Protein AF-A0A3D9XD14-F1 (afdb_monomer)

Structure (mmCIF, N/CA/C/O backbone):
data_AF-A0A3D9XD14-F1
#
_entry.id   AF-A0A3D9XD14-F1
#
loop_
_atom_site.group_PDB
_atom_site.id
_atom_site.type_symbol
_atom_site.label_atom_id
_atom_site.label_alt_id
_atom_site.label_comp_id
_atom_site.label_asym_id
_atom_site.label_entity_id
_atom_site.label_seq_id
_atom_site.pdbx_PDB_ins_code
_atom_site.Cartn_x
_atom_site.Cartn_y
_atom_site.Cartn_z
_atom_site.occupancy
_atom_site.B_iso_or_equiv
_atom_site.auth_seq_id
_atom_site.auth_comp_id
_atom_site.auth_asym_id
_atom_site.auth_atom_id
_atom_site.pdbx_PDB_model_num
ATOM 1 N N . MET A 1 1 ? 7.048 -16.023 9.102 1.00 51.94 1 MET A N 1
ATOM 2 C CA . MET A 1 1 ? 7.262 -14.561 9.113 1.00 51.94 1 MET A CA 1
ATOM 3 C C . MET A 1 1 ? 6.234 -13.958 10.048 1.00 51.94 1 MET A C 1
ATOM 5 O O . MET A 1 1 ? 5.118 -14.462 10.063 1.00 51.94 1 MET A O 1
ATOM 9 N N . ASN A 1 2 ? 6.624 -12.975 10.861 1.00 70.44 2 ASN A N 1
ATOM 10 C CA . ASN A 1 2 ? 5.691 -12.268 11.739 1.00 70.44 2 ASN A CA 1
ATOM 11 C C . ASN A 1 2 ? 4.720 -11.458 10.871 1.00 70.44 2 ASN A C 1
ATOM 13 O O . ASN A 1 2 ? 5.140 -10.863 9.884 1.00 70.44 2 ASN A O 1
ATOM 17 N N . HIS A 1 3 ? 3.430 -11.505 11.194 1.00 84.62 3 HIS A N 1
ATOM 18 C CA . HIS A 1 3 ? 2.440 -10.619 10.589 1.00 84.62 3 HIS A CA 1
ATOM 19 C C . HIS A 1 3 ? 2.526 -9.255 11.281 1.00 84.62 3 HIS A C 1
ATOM 21 O O . HIS A 1 3 ? 2.692 -9.246 12.505 1.00 84.62 3 HIS A O 1
ATOM 27 N N . PRO A 1 4 ? 2.399 -8.134 10.551 1.00 92.25 4 PRO A N 1
ATOM 28 C CA . PRO A 1 4 ? 2.374 -6.827 11.182 1.00 92.25 4 PRO A CA 1
ATOM 29 C C . PRO A 1 4 ? 1.186 -6.754 12.144 1.00 92.25 4 PRO A C 1
ATOM 31 O O . PRO A 1 4 ? 0.091 -7.246 11.857 1.00 92.25 4 PRO A O 1
ATOM 34 N N . THR A 1 5 ? 1.425 -6.154 13.301 1.00 91.56 5 THR A N 1
ATOM 35 C CA . THR A 1 5 ? 0.446 -5.958 14.379 1.00 91.56 5 THR A CA 1
ATOM 36 C C . THR A 1 5 ? 0.183 -4.484 14.665 1.00 91.56 5 THR A C 1
ATOM 38 O O . THR A 1 5 ? -0.745 -4.149 15.398 1.00 91.56 5 THR A O 1
ATOM 41 N N . THR A 1 6 ? 0.985 -3.595 14.075 1.00 94.06 6 THR A N 1
ATOM 42 C CA . THR A 1 6 ? 0.844 -2.142 14.175 1.00 94.06 6 THR A CA 1
ATOM 43 C C . THR A 1 6 ? 0.906 -1.492 12.796 1.00 94.06 6 THR A C 1
ATOM 45 O O . THR A 1 6 ? 1.548 -2.009 11.881 1.00 94.06 6 THR A O 1
ATOM 48 N N . VAL A 1 7 ? 0.301 -0.308 12.649 1.00 94.81 7 VAL A N 1
ATOM 49 C CA . VAL A 1 7 ? 0.352 0.476 11.398 1.00 94.81 7 VAL A CA 1
ATOM 50 C C . VAL A 1 7 ? 1.798 0.771 10.979 1.00 94.81 7 VAL A C 1
ATOM 52 O O . VAL A 1 7 ? 2.115 0.732 9.796 1.00 94.81 7 VAL A O 1
ATOM 55 N N . THR A 1 8 ? 2.703 1.007 11.932 1.00 95.50 8 THR A N 1
ATOM 56 C CA . THR A 1 8 ? 4.130 1.228 11.647 1.00 95.50 8 THR A CA 1
ATOM 57 C C . THR A 1 8 ? 4.784 0.008 11.003 1.00 95.50 8 THR A C 1
ATOM 59 O O . THR A 1 8 ? 5.505 0.155 10.018 1.00 95.50 8 THR A O 1
ATOM 62 N N . GLU A 1 9 ? 4.514 -1.191 11.526 1.00 95.81 9 GLU A N 1
ATOM 63 C CA . GLU A 1 9 ? 5.011 -2.445 10.944 1.00 95.81 9 GLU A CA 1
ATOM 64 C C . GLU A 1 9 ? 4.428 -2.664 9.546 1.00 95.81 9 GLU A C 1
ATOM 66 O O . GLU A 1 9 ? 5.175 -2.956 8.618 1.00 95.81 9 GLU A O 1
ATOM 71 N N . LEU A 1 10 ? 3.124 -2.424 9.365 1.00 96.75 10 LEU A N 1
ATOM 72 C CA . LEU A 1 10 ? 2.475 -2.498 8.054 1.00 96.75 10 LEU A CA 1
ATOM 73 C C . LEU A 1 10 ? 3.131 -1.563 7.037 1.00 96.75 10 LEU A C 1
ATOM 75 O O . LEU A 1 10 ? 3.426 -1.992 5.927 1.00 96.75 10 LEU A O 1
ATOM 79 N N . MET A 1 11 ? 3.368 -0.300 7.400 1.00 96.81 11 MET A N 1
ATOM 80 C CA . MET A 1 11 ? 3.992 0.670 6.499 1.00 96.81 11 MET A CA 1
ATOM 81 C C . MET A 1 11 ? 5.411 0.246 6.107 1.00 96.81 11 MET A C 1
ATOM 83 O O . MET A 1 11 ? 5.770 0.329 4.934 1.00 96.81 11 MET A O 1
ATOM 87 N N . ALA A 1 12 ? 6.209 -0.230 7.068 1.00 96.31 12 ALA A N 1
ATOM 88 C CA . ALA A 1 12 ? 7.565 -0.701 6.802 1.00 96.31 12 ALA A CA 1
ATOM 89 C C . ALA A 1 12 ? 7.566 -1.938 5.889 1.00 96.31 12 ALA A C 1
ATOM 91 O O . ALA A 1 12 ? 8.327 -2.007 4.923 1.00 96.31 12 ALA A O 1
ATOM 92 N N . GLU A 1 13 ? 6.684 -2.900 6.157 1.00 96.88 13 GLU A N 1
ATOM 93 C CA . GLU A 1 13 ? 6.559 -4.106 5.345 1.00 96.88 13 GLU A CA 1
ATOM 94 C C . GLU A 1 13 ? 6.021 -3.820 3.943 1.00 96.88 13 GLU A C 1
ATOM 96 O O . GLU A 1 13 ? 6.548 -4.367 2.976 1.00 96.88 13 GLU A O 1
ATOM 101 N N . ALA A 1 14 ? 5.035 -2.933 3.808 1.00 97.50 14 ALA A N 1
ATOM 102 C CA . ALA A 1 14 ? 4.508 -2.522 2.513 1.00 97.50 14 ALA A CA 1
ATOM 103 C C . ALA A 1 14 ? 5.579 -1.800 1.684 1.00 97.50 14 ALA A C 1
ATOM 105 O O . ALA A 1 14 ? 5.754 -2.099 0.503 1.00 97.50 14 ALA A O 1
ATOM 106 N N . ALA A 1 15 ? 6.350 -0.895 2.296 1.00 97.00 15 ALA A N 1
ATOM 107 C CA . ALA A 1 15 ? 7.459 -0.229 1.617 1.00 97.00 15 ALA A CA 1
ATOM 108 C C . ALA A 1 15 ? 8.504 -1.245 1.132 1.00 97.00 15 ALA A C 1
ATOM 110 O O . ALA A 1 15 ? 8.916 -1.201 -0.026 1.00 97.00 15 ALA A O 1
ATOM 111 N N . ASN A 1 16 ? 8.878 -2.208 1.980 1.00 96.75 16 ASN A N 1
ATOM 112 C CA . ASN A 1 16 ? 9.802 -3.278 1.610 1.00 96.75 16 ASN A CA 1
ATOM 113 C C . ASN A 1 16 ? 9.255 -4.172 0.488 1.00 96.75 16 ASN A C 1
ATOM 115 O O . ASN A 1 16 ? 10.002 -4.524 -0.424 1.00 96.75 16 ASN A O 1
ATOM 119 N N . ALA A 1 17 ? 7.968 -4.520 0.525 1.00 96.38 17 ALA A N 1
ATOM 120 C CA . ALA A 1 17 ? 7.322 -5.294 -0.531 1.00 96.38 17 ALA A CA 1
ATOM 121 C C . ALA A 1 17 ? 7.328 -4.534 -1.866 1.00 96.38 17 ALA A C 1
ATOM 123 O O . ALA A 1 17 ? 7.718 -5.090 -2.892 1.00 96.38 17 ALA A O 1
ATOM 124 N N . LEU A 1 18 ? 7.021 -3.233 -1.848 1.00 97.19 18 LEU A N 1
ATOM 125 C CA . LEU A 1 18 ? 7.098 -2.387 -3.037 1.00 97.19 18 LEU A CA 1
ATOM 126 C C . LEU A 1 18 ? 8.532 -2.290 -3.577 1.00 97.19 18 LEU A C 1
ATOM 128 O O . LEU A 1 18 ? 8.742 -2.451 -4.777 1.00 97.19 18 LEU A O 1
ATOM 132 N N . ILE A 1 19 ? 9.536 -2.082 -2.717 1.00 96.50 19 ILE A N 1
ATOM 133 C CA . ILE A 1 19 ? 10.961 -2.056 -3.101 1.00 96.50 19 ILE A CA 1
ATOM 134 C C . ILE A 1 19 ? 11.372 -3.363 -3.791 1.00 96.50 19 ILE A C 1
ATOM 136 O O . ILE A 1 19 ? 12.078 -3.331 -4.798 1.00 96.50 19 ILE A O 1
ATOM 140 N N . ARG A 1 20 ? 10.898 -4.501 -3.276 1.00 95.62 20 ARG A N 1
ATOM 141 C CA . ARG A 1 20 ? 11.192 -5.843 -3.798 1.00 95.62 20 ARG A CA 1
ATOM 142 C C . ARG A 1 20 ? 10.341 -6.246 -5.003 1.00 95.62 20 ARG A C 1
ATOM 144 O O . ARG A 1 20 ? 10.567 -7.328 -5.532 1.00 95.62 20 ARG A O 1
ATOM 151 N N . ARG A 1 21 ? 9.406 -5.391 -5.439 1.00 96.25 21 ARG A N 1
ATOM 152 C CA . ARG A 1 21 ? 8.426 -5.689 -6.500 1.00 96.25 21 ARG A CA 1
ATOM 153 C C . ARG A 1 21 ? 7.631 -6.956 -6.192 1.00 96.25 21 ARG A C 1
ATOM 155 O O . ARG A 1 21 ? 7.482 -7.831 -7.035 1.00 96.25 21 ARG A O 1
ATOM 162 N N . ASP A 1 22 ? 7.161 -7.053 -4.952 1.00 96.62 22 ASP A N 1
ATOM 163 C CA . ASP A 1 22 ? 6.398 -8.192 -4.449 1.00 96.62 22 ASP A CA 1
ATOM 164 C C . ASP A 1 22 ? 4.913 -7.808 -4.285 1.00 96.62 22 ASP A C 1
ATOM 166 O O . ASP A 1 22 ? 4.481 -7.460 -3.177 1.00 96.62 22 ASP A O 1
ATOM 170 N N . PRO A 1 23 ? 4.124 -7.822 -5.380 1.00 96.94 23 PRO A N 1
ATOM 171 C CA . PRO A 1 23 ? 2.696 -7.511 -5.328 1.00 96.94 23 PRO A CA 1
ATOM 172 C C . PRO A 1 23 ? 1.934 -8.513 -4.453 1.00 96.94 23 PRO A C 1
ATOM 174 O O . PRO A 1 23 ? 1.051 -8.122 -3.696 1.00 96.94 23 PRO A O 1
ATOM 177 N N . HIS A 1 24 ? 2.334 -9.788 -4.447 1.00 96.69 24 HIS A N 1
ATOM 178 C CA . HIS A 1 24 ? 1.693 -10.816 -3.625 1.00 96.69 24 HIS A CA 1
ATOM 179 C C . HIS A 1 24 ? 1.808 -10.530 -2.130 1.00 96.69 24 HIS A C 1
ATOM 181 O O . HIS A 1 24 ? 0.854 -10.747 -1.376 1.00 96.69 24 HIS A O 1
ATOM 187 N N . ARG A 1 25 ? 2.955 -10.015 -1.673 1.00 96.69 25 ARG A N 1
ATOM 188 C CA . ARG A 1 25 ? 3.082 -9.601 -0.276 1.00 96.69 25 ARG A CA 1
ATOM 189 C C . ARG A 1 25 ? 2.176 -8.413 0.044 1.00 96.69 25 ARG A C 1
ATOM 191 O O . ARG A 1 25 ? 1.600 -8.394 1.128 1.00 96.69 25 ARG A O 1
ATOM 198 N N . LEU A 1 26 ? 2.015 -7.455 -0.867 1.00 98.06 26 LEU A N 1
ATOM 199 C CA . LEU A 1 26 ? 1.111 -6.313 -0.677 1.00 98.06 26 LEU A CA 1
ATOM 200 C C . LEU A 1 26 ? -0.361 -6.753 -0.590 1.00 98.06 26 LEU A C 1
ATOM 202 O O . LEU A 1 26 ? -1.071 -6.306 0.312 1.00 98.06 26 LEU A O 1
ATOM 206 N N . GLU A 1 27 ? -0.787 -7.703 -1.427 1.00 97.56 27 GLU A N 1
ATOM 207 C CA . GLU A 1 27 ? -2.116 -8.332 -1.350 1.00 97.56 27 GLU A CA 1
ATOM 208 C C . GLU A 1 27 ? -2.331 -9.061 -0.010 1.00 97.56 27 GLU A C 1
ATOM 210 O O . GLU A 1 27 ? -3.402 -8.992 0.602 1.00 97.56 27 GLU A O 1
ATOM 215 N N . GLU A 1 28 ? -1.305 -9.758 0.494 1.00 97.25 28 GLU A N 1
ATOM 216 C CA . GLU A 1 28 ? -1.377 -10.420 1.797 1.00 97.25 28 GLU A CA 1
ATOM 217 C C . GLU A 1 28 ? -1.527 -9.407 2.939 1.00 97.25 28 GLU A C 1
ATOM 219 O O . GLU A 1 28 ? -2.330 -9.626 3.850 1.00 97.25 28 GLU A O 1
ATOM 224 N N . LEU A 1 29 ? -0.784 -8.298 2.879 1.00 97.56 29 LEU A N 1
ATOM 225 C CA . LEU A 1 29 ? -0.879 -7.206 3.844 1.00 97.56 29 LEU A CA 1
ATOM 226 C C . LEU A 1 29 ? -2.278 -6.575 3.826 1.00 97.56 29 LEU A C 1
ATOM 228 O O . LEU A 1 29 ? -2.833 -6.347 4.898 1.00 97.56 29 LEU A O 1
ATOM 232 N N . GLU A 1 30 ? -2.894 -6.389 2.652 1.00 97.06 30 GLU A N 1
ATOM 233 C CA . GLU A 1 30 ? -4.281 -5.903 2.543 1.00 97.06 30 GLU A CA 1
ATOM 234 C C . GLU A 1 30 ? -5.256 -6.841 3.265 1.00 97.06 30 GLU A C 1
ATOM 236 O O . GLU A 1 30 ? -6.133 -6.413 4.017 1.00 97.06 30 GLU A O 1
ATOM 241 N N . ARG A 1 31 ? -5.092 -8.155 3.091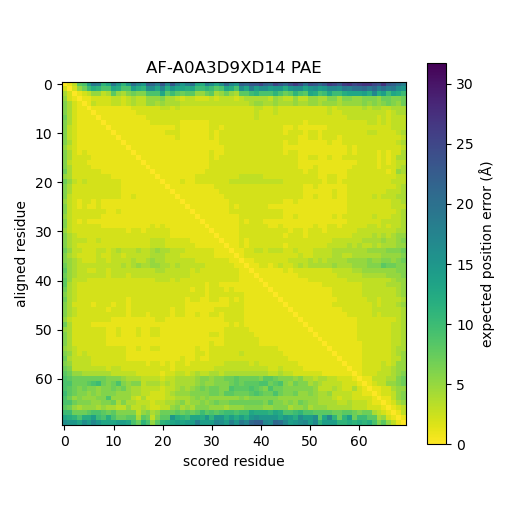 1.00 95.88 31 ARG A N 1
ATOM 242 C CA . ARG A 1 31 ? -5.935 -9.141 3.776 1.00 95.88 31 ARG A CA 1
ATOM 243 C C . ARG A 1 31 ? -5.735 -9.122 5.295 1.00 95.88 31 ARG A C 1
ATOM 245 O O . ARG A 1 31 ? -6.690 -9.377 6.027 1.00 95.88 31 ARG A O 1
ATOM 252 N N . ILE A 1 32 ? -4.518 -8.853 5.767 1.00 94.75 32 ILE A N 1
ATOM 253 C CA . ILE A 1 32 ? -4.195 -8.783 7.199 1.00 94.75 32 ILE A CA 1
ATOM 254 C C . ILE A 1 32 ? -4.865 -7.568 7.853 1.00 94.75 32 ILE A C 1
ATOM 256 O O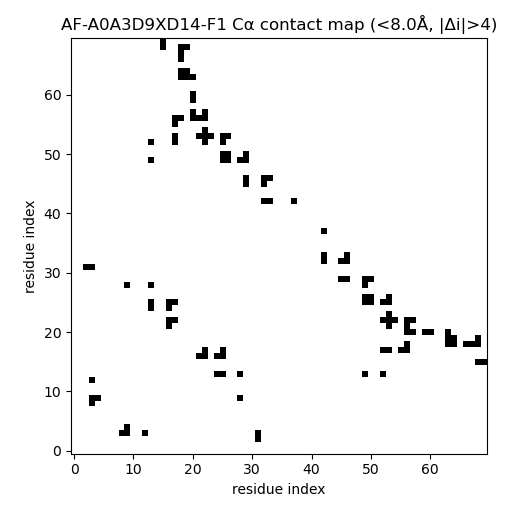 . ILE A 1 32 ? -5.482 -7.726 8.908 1.00 94.75 32 ILE A O 1
ATOM 260 N N . THR A 1 33 ? -4.800 -6.385 7.233 1.00 94.06 33 THR A N 1
ATOM 261 C CA . THR A 1 33 ? -5.340 -5.145 7.824 1.00 94.06 33 THR A CA 1
ATOM 262 C C . THR A 1 33 ? -6.854 -5.176 7.987 1.00 94.06 33 THR A C 1
ATOM 264 O O . THR A 1 33 ? -7.374 -4.697 8.992 1.00 94.06 33 THR A O 1
ATOM 267 N N . ARG A 1 34 ? -7.577 -5.842 7.081 1.00 94.06 34 ARG A N 1
ATOM 268 C CA . ARG A 1 34 ? -9.030 -6.075 7.204 1.00 94.06 34 ARG A CA 1
ATOM 269 C C . ARG A 1 34 ? -9.437 -6.799 8.495 1.00 94.06 34 ARG A C 1
ATOM 271 O O . ARG A 1 34 ? -10.593 -6.740 8.896 1.00 94.06 34 ARG A O 1
ATOM 278 N N . GLY A 1 35 ? -8.510 -7.511 9.141 1.00 92.94 35 GLY A N 1
ATOM 279 C CA . GLY A 1 35 ? -8.750 -8.220 10.401 1.00 92.94 35 GLY A CA 1
ATOM 280 C C . GLY A 1 35 ? -8.425 -7.419 11.666 1.00 92.94 35 GLY A C 1
ATOM 281 O O . GLY A 1 35 ? -8.550 -7.960 12.765 1.00 92.94 35 GLY A O 1
ATOM 282 N N . TRP A 1 36 ? -7.952 -6.178 11.545 1.00 95.19 36 TRP A N 1
ATOM 283 C CA . TRP A 1 36 ? -7.510 -5.383 12.689 1.00 95.19 36 TRP A CA 1
ATOM 284 C C . TRP A 1 36 ? -8.669 -4.709 13.424 1.00 95.19 36 TRP A C 1
ATOM 286 O O . TRP A 1 36 ? -9.712 -4.400 12.855 1.00 95.19 36 TRP A O 1
ATOM 296 N N . MET A 1 37 ? -8.463 -4.437 14.714 1.00 95.50 37 MET A N 1
ATOM 297 C CA . MET A 1 37 ? -9.366 -3.587 15.487 1.00 95.50 37 MET A CA 1
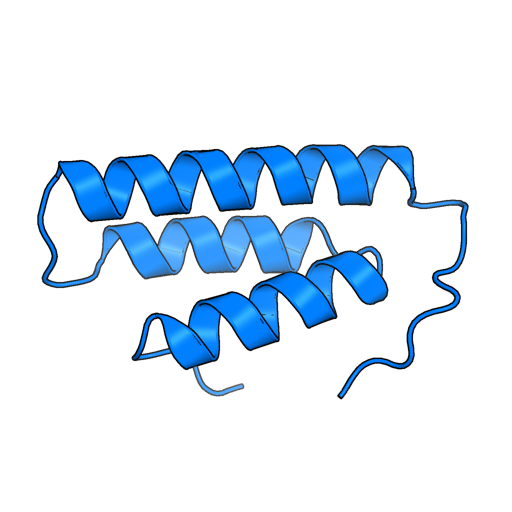ATOM 298 C C . MET A 1 37 ? -9.046 -2.120 15.190 1.00 95.50 37 MET A C 1
ATOM 300 O O . MET A 1 37 ? -8.157 -1.541 15.808 1.00 95.50 37 MET A O 1
ATOM 304 N N . GLN A 1 38 ? -9.758 -1.546 14.226 1.00 94.00 38 GLN A N 1
ATOM 305 C CA . GLN A 1 38 ? -9.574 -0.178 13.744 1.00 94.00 38 GLN A CA 1
ATOM 306 C C . GLN A 1 38 ? -10.908 0.447 13.328 1.00 94.00 38 GLN A C 1
ATOM 308 O O . GLN A 1 38 ? -11.940 -0.227 13.285 1.00 94.00 38 GLN A O 1
ATOM 313 N N . THR A 1 39 ? -10.905 1.747 13.050 1.00 97.31 39 THR A N 1
ATOM 314 C CA . THR A 1 39 ? -12.070 2.424 12.471 1.00 97.31 39 THR A CA 1
ATOM 315 C C . THR A 1 39 ? -12.250 2.052 10.997 1.00 97.31 39 THR A C 1
ATOM 317 O O . THR A 1 39 ? -11.300 1.660 10.318 1.00 97.31 39 THR A O 1
ATOM 320 N N . SER A 1 40 ? -13.468 2.221 10.472 1.00 96.25 40 SER A N 1
ATOM 321 C CA . SER A 1 40 ? -13.751 2.017 9.043 1.00 96.25 40 SER A CA 1
ATOM 322 C C . SER A 1 40 ? -12.903 2.910 8.136 1.00 96.25 40 SER A C 1
ATOM 324 O O . SER A 1 40 ? -12.534 2.506 7.037 1.00 96.25 40 SER A O 1
ATOM 326 N N . ASP A 1 41 ? -12.597 4.122 8.598 1.00 97.75 41 ASP A N 1
ATOM 327 C CA . ASP A 1 41 ? -11.845 5.109 7.826 1.00 97.75 41 ASP A CA 1
AT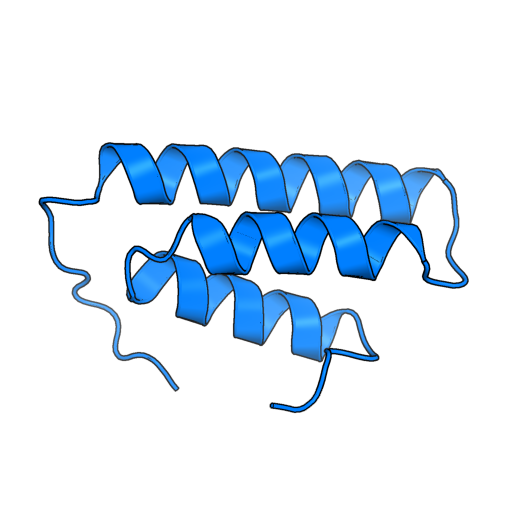OM 328 C C . ASP A 1 41 ? -10.359 4.732 7.751 1.00 97.75 41 ASP A C 1
ATOM 330 O O . ASP A 1 41 ? -9.747 4.838 6.688 1.00 97.75 41 ASP A O 1
ATOM 334 N N . GLU A 1 42 ? -9.789 4.233 8.853 1.00 96.75 42 GLU A N 1
ATOM 335 C CA . GLU A 1 42 ? -8.424 3.693 8.883 1.00 96.75 42 GLU A CA 1
ATOM 336 C C . GLU A 1 42 ? -8.289 2.451 7.999 1.00 96.75 42 GLU A C 1
ATOM 338 O O . GLU A 1 42 ? -7.335 2.363 7.224 1.00 96.75 42 GLU A O 1
ATOM 343 N N . GLU A 1 43 ? -9.257 1.530 8.065 1.00 96.56 43 GLU A N 1
ATOM 344 C CA . GLU A 1 43 ? -9.279 0.342 7.208 1.00 96.56 43 GLU A CA 1
ATOM 345 C C . GLU A 1 43 ? -9.304 0.741 5.727 1.00 96.56 43 GLU A C 1
ATOM 347 O O . GLU A 1 43 ? -8.468 0.287 4.944 1.00 96.56 43 GLU A O 1
ATOM 352 N N . LEU A 1 44 ? -10.222 1.634 5.339 1.00 97.69 44 LEU A N 1
ATOM 353 C CA . LEU A 1 44 ? -10.347 2.090 3.957 1.00 97.69 44 LEU A CA 1
ATOM 354 C C . LEU A 1 44 ? -9.065 2.773 3.463 1.00 97.69 44 LEU A C 1
ATOM 356 O O . LEU A 1 44 ? -8.613 2.493 2.352 1.00 97.69 44 LEU A O 1
ATOM 360 N N . ALA A 1 45 ? -8.463 3.640 4.280 1.00 97.75 45 ALA A N 1
ATOM 361 C CA . ALA A 1 45 ? -7.219 4.316 3.930 1.00 97.75 45 ALA A CA 1
ATOM 362 C C . ALA A 1 45 ? -6.065 3.322 3.713 1.00 97.75 45 ALA A C 1
ATOM 364 O O . ALA A 1 45 ? -5.317 3.450 2.743 1.00 97.75 45 ALA A O 1
ATOM 365 N N . GLN A 1 46 ? -5.943 2.312 4.580 1.00 97.56 46 GLN A N 1
ATOM 366 C CA . GLN A 1 46 ? -4.921 1.270 4.455 1.00 97.56 46 GLN A CA 1
ATOM 367 C C . GLN A 1 46 ? -5.140 0.399 3.217 1.00 97.56 46 GLN A C 1
ATOM 369 O O . GLN A 1 46 ? -4.179 0.113 2.507 1.00 97.56 46 GLN A O 1
ATOM 374 N N . ILE A 1 47 ? -6.386 0.014 2.923 1.00 97.50 47 ILE A N 1
ATOM 375 C CA . ILE A 1 47 ? -6.723 -0.757 1.718 1.00 97.50 47 ILE A CA 1
ATOM 376 C C . ILE A 1 47 ? -6.341 0.023 0.461 1.00 97.50 47 ILE A C 1
ATOM 378 O O . ILE A 1 47 ? -5.630 -0.507 -0.387 1.00 97.50 47 ILE A O 1
ATOM 382 N N . ILE A 1 48 ? -6.771 1.284 0.348 1.00 98.31 48 ILE A N 1
ATOM 383 C CA . ILE A 1 48 ? -6.483 2.113 -0.832 1.00 98.31 48 ILE A CA 1
ATOM 384 C C . ILE A 1 48 ? -4.972 2.262 -1.027 1.00 98.31 48 ILE A C 1
ATOM 386 O O . ILE A 1 48 ? -4.479 2.134 -2.147 1.00 98.31 48 ILE A O 1
ATOM 390 N N . LEU A 1 49 ? -4.229 2.502 0.059 1.00 98.25 49 LEU A N 1
ATOM 391 C CA . LEU A 1 49 ? -2.773 2.595 0.010 1.00 98.25 49 LEU A CA 1
ATOM 392 C C . LEU A 1 49 ? -2.143 1.298 -0.517 1.00 98.25 49 LEU A C 1
ATOM 394 O O . LEU A 1 49 ? -1.337 1.348 -1.443 1.00 98.25 49 LEU A O 1
ATOM 398 N N . LEU A 1 50 ? -2.514 0.144 0.042 1.00 98.38 50 LEU A N 1
ATOM 399 C CA . LEU A 1 50 ? -1.938 -1.152 -0.333 1.00 98.38 50 LEU A CA 1
ATOM 400 C C . LEU A 1 50 ? -2.291 -1.547 -1.771 1.00 98.38 50 LEU A C 1
ATOM 402 O O . LEU A 1 50 ? -1.436 -2.067 -2.485 1.00 98.38 50 LEU A O 1
ATOM 406 N N . GLN A 1 51 ? -3.500 -1.229 -2.233 1.00 98.25 51 GLN A N 1
ATOM 407 C CA . GLN A 1 51 ? -3.911 -1.443 -3.623 1.00 98.25 51 GLN A CA 1
ATOM 408 C C . GLN A 1 51 ? -3.103 -0.580 -4.593 1.00 98.25 51 GLN A C 1
ATOM 410 O O . GLN A 1 51 ? -2.571 -1.099 -5.573 1.00 98.25 51 GLN A O 1
ATOM 415 N N . ALA A 1 52 ? -2.925 0.709 -4.287 1.00 98.56 52 ALA A N 1
ATOM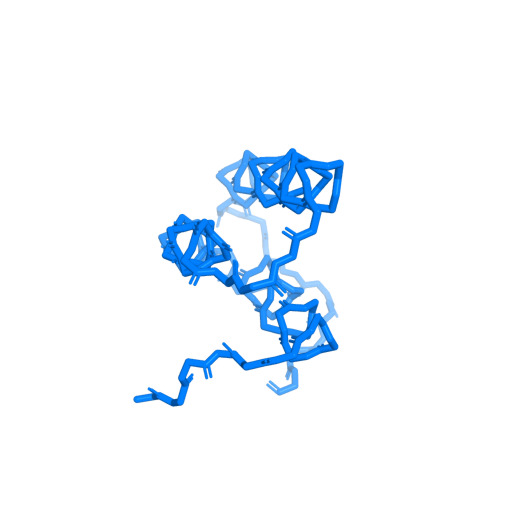 416 C CA . ALA A 1 52 ? -2.095 1.598 -5.098 1.00 98.56 52 ALA A CA 1
ATOM 417 C C . ALA A 1 5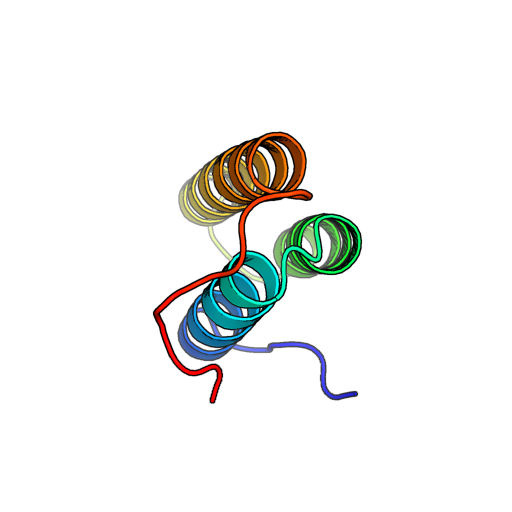2 ? -0.628 1.135 -5.144 1.00 98.56 52 ALA A C 1
ATOM 419 O O . ALA A 1 52 ? 0.020 1.203 -6.187 1.00 98.56 52 ALA A O 1
ATOM 420 N N . MET A 1 53 ? -0.098 0.631 -4.025 1.00 98.38 53 MET A N 1
ATOM 421 C CA . MET A 1 53 ? 1.248 0.058 -3.982 1.00 98.38 53 MET A CA 1
ATOM 422 C C . MET A 1 53 ? 1.345 -1.245 -4.781 1.00 98.38 53 MET A C 1
ATOM 424 O O . MET A 1 53 ? 2.373 -1.474 -5.409 1.00 98.38 53 MET A O 1
ATOM 428 N N . THR A 1 54 ? 0.304 -2.082 -4.777 1.00 98.44 54 THR A N 1
ATOM 429 C CA . THR A 1 54 ? 0.263 -3.336 -5.553 1.00 98.44 54 THR A CA 1
ATOM 430 C C . THR A 1 54 ? 0.310 -3.032 -7.046 1.00 98.44 54 THR A C 1
ATOM 432 O O . THR A 1 54 ? 1.184 -3.539 -7.742 1.00 98.44 54 THR A O 1
ATOM 435 N N . GLU A 1 55 ? -0.533 -2.104 -7.511 1.00 98.19 55 GLU A N 1
ATOM 436 C CA . GLU A 1 55 ? -0.515 -1.636 -8.901 1.00 98.19 55 GLU A CA 1
ATOM 437 C C . GLU A 1 55 ? 0.855 -1.053 -9.279 1.00 98.19 55 GLU A C 1
ATOM 439 O O . GLU A 1 55 ? 1.408 -1.369 -10.332 1.00 98.19 55 GLU A O 1
ATOM 444 N N . ALA A 1 56 ? 1.457 -0.244 -8.400 1.00 97.31 56 ALA A N 1
ATOM 445 C CA . ALA A 1 56 ? 2.797 0.284 -8.628 1.00 97.31 56 ALA A CA 1
ATOM 446 C C . ALA A 1 56 ? 3.866 -0.822 -8.697 1.00 97.31 56 ALA A C 1
ATOM 448 O O . ALA A 1 56 ? 4.772 -0.735 -9.524 1.00 97.31 56 ALA A O 1
ATOM 449 N N . ALA A 1 57 ? 3.780 -1.855 -7.854 1.00 96.38 57 ALA A N 1
ATOM 450 C CA . ALA A 1 57 ? 4.705 -2.984 -7.876 1.00 96.38 57 ALA A CA 1
ATOM 451 C C . ALA A 1 57 ? 4.593 -3.774 -9.187 1.00 96.38 57 ALA A C 1
ATOM 453 O O . ALA A 1 57 ? 5.628 -4.058 -9.789 1.00 96.38 57 ALA A O 1
ATOM 454 N N . ASP A 1 58 ? 3.370 -4.044 -9.657 1.00 95.69 58 ASP A N 1
ATOM 455 C CA . ASP A 1 58 ? 3.104 -4.719 -10.933 1.00 95.69 58 ASP A CA 1
ATOM 456 C C . ASP A 1 58 ? 3.663 -3.935 -12.127 1.00 95.69 58 ASP A C 1
ATOM 458 O O . ASP A 1 58 ? 4.358 -4.487 -12.981 1.00 95.69 58 ASP A O 1
ATOM 462 N N . LEU A 1 59 ? 3.423 -2.620 -12.170 1.00 96.38 59 LEU A N 1
ATOM 463 C CA . LEU A 1 59 ? 3.934 -1.747 -13.233 1.00 96.38 59 LEU A CA 1
ATOM 464 C C . LEU A 1 59 ? 5.466 -1.660 -13.253 1.00 96.38 59 LEU A C 1
ATOM 466 O O . LEU A 1 59 ? 6.058 -1.377 -14.295 1.00 96.38 59 LEU A O 1
ATOM 470 N N . LEU A 1 60 ? 6.110 -1.881 -12.106 1.00 94.38 60 LEU A N 1
ATOM 471 C CA . LEU A 1 60 ? 7.554 -1.772 -11.927 1.00 94.38 60 LEU A CA 1
ATOM 472 C C . LEU A 1 60 ? 8.269 -3.132 -11.879 1.00 94.38 60 LEU A C 1
ATOM 474 O O . LEU A 1 60 ? 9.457 -3.144 -11.553 1.00 94.38 60 LEU A O 1
ATOM 478 N N . LEU A 1 61 ? 7.609 -4.256 -12.194 1.00 90.50 61 LEU A N 1
ATOM 479 C CA . LEU A 1 61 ? 8.189 -5.610 -12.094 1.00 90.50 61 LEU A CA 1
ATOM 480 C C . LEU A 1 61 ? 9.549 -5.741 -12.797 1.00 90.50 61 LEU A C 1
ATOM 482 O O . LEU A 1 61 ? 10.483 -6.318 -12.243 1.00 90.50 61 LEU A O 1
ATOM 486 N N . ASP A 1 62 ? 9.686 -5.133 -13.976 1.00 90.94 62 ASP A N 1
ATOM 487 C CA . ASP A 1 62 ? 10.921 -5.169 -14.771 1.00 90.94 62 ASP A CA 1
ATOM 488 C C . ASP A 1 62 ? 11.900 -4.028 -14.438 1.00 90.94 62 ASP A C 1
ATOM 490 O O . ASP A 1 62 ? 12.947 -3.884 -15.071 1.00 90.94 62 ASP A O 1
ATOM 494 N N . THR A 1 63 ? 11.569 -3.184 -13.455 1.00 91.44 63 THR A N 1
ATOM 495 C CA . THR A 1 63 ? 12.363 -2.013 -13.068 1.00 91.44 63 THR A CA 1
ATOM 496 C C . THR A 1 63 ? 12.866 -2.152 -11.629 1.00 91.44 63 THR A C 1
ATOM 498 O O . THR A 1 63 ? 12.087 -1.975 -10.681 1.00 91.44 63 THR A O 1
ATOM 501 N N . PRO A 1 64 ? 14.170 -2.418 -11.421 1.00 87.50 64 PRO A N 1
ATOM 502 C CA . PRO A 1 64 ? 14.727 -2.558 -10.081 1.00 87.50 64 PRO A CA 1
ATOM 503 C C . PRO A 1 64 ? 14.571 -1.264 -9.272 1.00 87.50 64 PRO A C 1
ATOM 505 O O . PRO A 1 64 ? 14.523 -0.162 -9.817 1.00 87.50 64 PRO A O 1
ATOM 508 N N . SER A 1 65 ? 14.464 -1.400 -7.951 1.00 90.19 65 SER A N 1
ATOM 509 C CA . SER A 1 65 ? 14.435 -0.259 -7.033 1.00 90.19 65 SER A CA 1
ATOM 510 C C . SER A 1 65 ? 15.848 0.229 -6.727 1.00 90.19 65 SER A C 1
ATOM 512 O O . SER A 1 65 ? 16.736 -0.586 -6.492 1.00 90.19 65 SER A O 1
ATOM 514 N N . GLU A 1 66 ? 16.043 1.546 -6.659 1.00 93.12 66 GLU A N 1
ATOM 515 C CA . GLU A 1 66 ? 17.285 2.154 -6.150 1.00 93.12 66 GLU A CA 1
ATOM 516 C C . GLU A 1 66 ? 17.306 2.261 -4.615 1.00 93.12 66 GLU A C 1
ATOM 518 O O . GLU A 1 66 ? 18.348 2.517 -4.018 1.00 93.12 66 GLU A O 1
ATOM 523 N N . ILE A 1 67 ? 16.154 2.073 -3.965 1.00 92.44 67 ILE A N 1
ATOM 524 C CA . ILE A 1 67 ? 16.026 2.114 -2.506 1.00 92.44 67 ILE A CA 1
ATOM 525 C C . ILE A 1 67 ? 16.455 0.762 -1.927 1.00 92.44 67 ILE A C 1
ATOM 527 O O . ILE A 1 67 ? 15.935 -0.275 -2.343 1.00 92.44 67 ILE A O 1
ATOM 531 N N . GL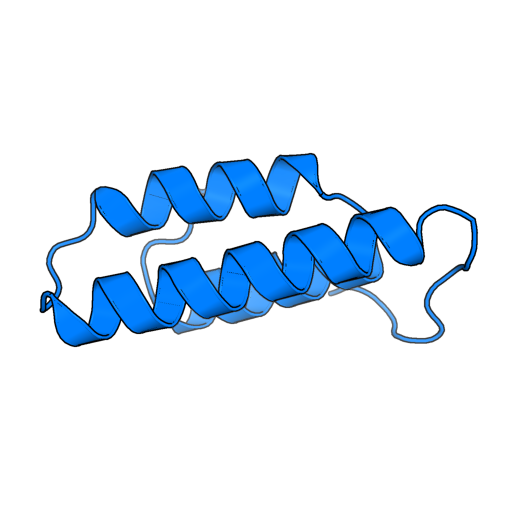U A 1 68 ? 17.349 0.776 -0.938 1.00 83.19 68 GLU A N 1
ATOM 532 C CA . GLU A 1 68 ? 17.721 -0.418 -0.173 1.00 83.19 68 GLU A CA 1
ATOM 533 C C . GLU A 1 68 ? 16.550 -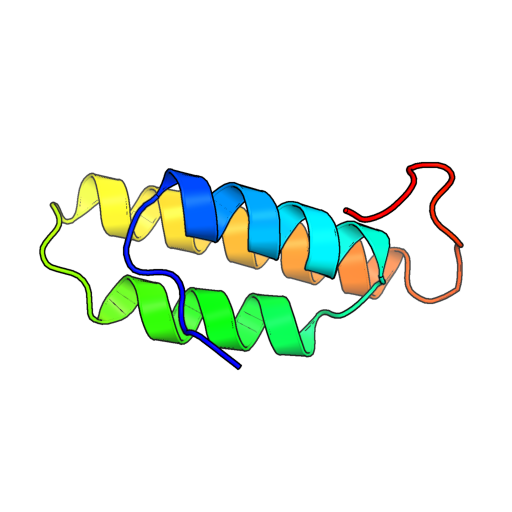0.880 0.709 1.00 83.19 68 GLU A C 1
ATOM 535 O O . GLU A 1 68 ? 15.979 -0.093 1.466 1.00 83.19 68 GLU A O 1
ATOM 540 N N . SER A 1 69 ? 16.176 -2.161 0.618 1.00 76.12 69 SER A N 1
ATOM 541 C CA . SER A 1 69 ? 15.176 -2.738 1.523 1.00 76.12 69 SER A CA 1
ATOM 542 C C . SER A 1 69 ? 15.788 -2.997 2.897 1.00 76.12 69 SER A C 1
ATOM 544 O O . SER A 1 69 ? 16.888 -3.551 2.963 1.00 76.12 69 SER A O 1
ATOM 546 N N . ALA A 1 70 ? 15.049 -2.671 3.956 1.00 67.12 70 ALA A N 1
ATOM 547 C CA . ALA A 1 70 ? 15.431 -2.975 5.335 1.00 67.12 70 ALA A CA 1
ATOM 548 C C . ALA A 1 70 ? 15.301 -4.471 5.677 1.00 67.12 70 ALA A C 1
ATOM 550 O O . ALA A 1 70 ? 14.503 -5.187 5.015 1.00 67.12 70 ALA A O 1
#

Organism: Paracoccus versutus (NCBI:txid34007)

pLDDT: mean 93.8, std 7.68, range [51.94, 98.56]

Mean predicted aligned error: 3.16 Å

Nearest PDB structures (foldseek):
  7y6b-assembly2_E  TM=6.052E-01  e=9.308E-01  Edwardsiella piscicida
  1yo7-assembly2_B  TM=6.749E-01  e=4.699E+00  Escherichia coli
  6now-assembly2_B  TM=6.176E-01  e=8.876E+00  Homo sapiens
  4l8i-assembly1_A  TM=5.241E-01  e=7.906E+00  synthetic construct

Radius of gyration: 11.88 Å; Cα contacts (8 Å, |Δi|>4): 64; chains: 1; bounding box: 32×20×30 Å

Solvent-accessible surface area (backbone atoms only — not comparable to full-atom values): 4054 Å² total; per-residue (Å²): 131,88,75,68,89,45,72,68,48,42,52,53,51,44,50,38,23,43,45,68,41,33,35,70,56,25,54,51,48,42,61,52,54,76,72,54,97,70,54,73,66,58,45,51,53,51,42,54,51,33,51,54,44,24,55,50,12,62,76,32,62,93,51,84,56,91,63,84,67,129

Sequence (70 aa):
MNHPTTVTELMAEAANALIRRDPHRLEELERITRGWMQTSDEELAQIILLQAMTEAADLLLDTPSEIESA

Secondary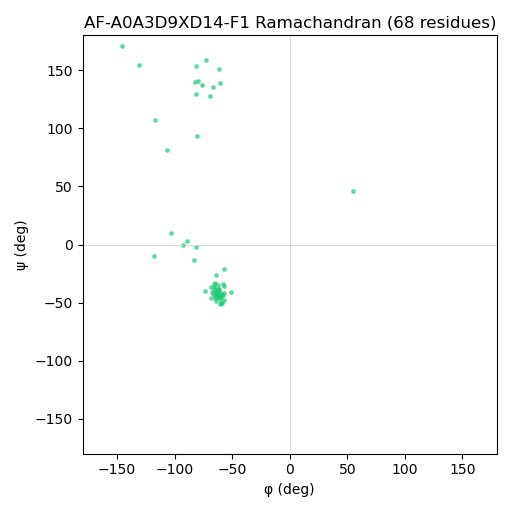 structure (DSSP, 8-state):
-PPP-SHHHHHHHHHHHHHTT-HHHHHHHHHHHTTSS--HHHHHHHHHHHHHHHHHHHHTTTS--SSPP-

Foldseek 3Di:
DDQDPDPVSLVLQLVLCLQVLNLVSLVVSLVVLVPHPDDPVVNVVSNVVSVVSSVSSVVCVVPHHPDDRD